Protein AF-A0A958RVF1-F1 (afdb_monomer_lite)

Radius of gyration: 13.08 Å; chains: 1; bounding box: 30×17×36 Å

Foldseek 3Di:
DLVDQDDCPDPVNVPPPDRCVSVCQVVPAPDWDADPPRPDIDGHHDDDDD

Secondary structure (DSSP, 8-state):
--SS---TTSGGGTT-SS--HHHHHHHHSSEEEEETTTTEEEEE------

Sequence (50 aa):
DFSNVPDPTAPENLEKPTGRGIFLMKNLADEVEFSDDGRKVELTFRLSGN

pLDDT: mean 89.66, std 7.98, range [57.69, 97.62]

Structure (mmCIF, N/CA/C/O backbone):
data_AF-A0A958RVF1-F1
#
_entry.id   AF-A0A958RVF1-F1
#
loop_
_atom_site.group_PDB
_atom_site.id
_atom_site.type_symbol
_atom_site.label_atom_id
_atom_site.label_alt_id
_atom_site.label_comp_id
_atom_s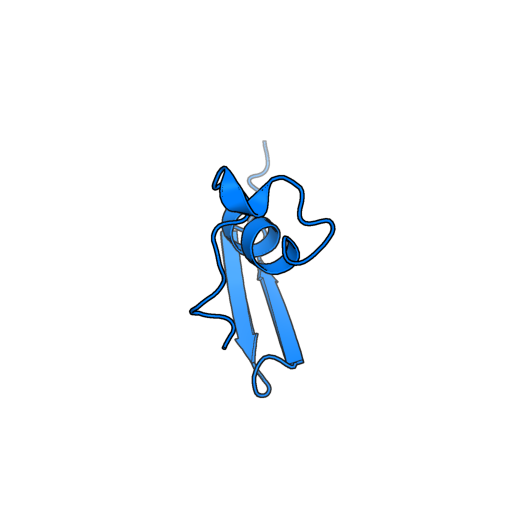ite.label_asym_id
_atom_site.label_entity_id
_atom_site.label_seq_id
_atom_site.pdbx_PDB_ins_code
_atom_site.Cartn_x
_atom_site.Cartn_y
_atom_site.Cartn_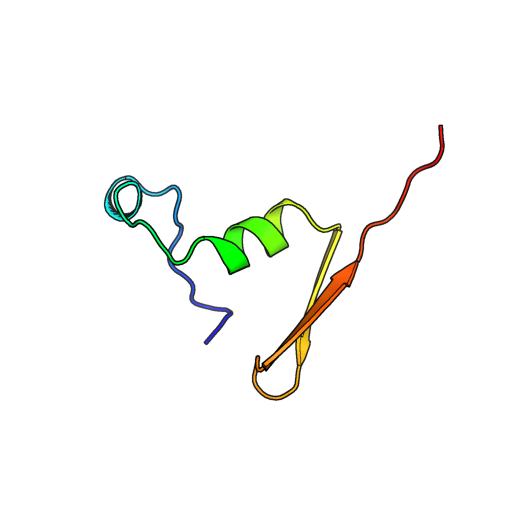z
_atom_site.occupancy
_atom_site.B_iso_or_equiv
_atom_site.auth_seq_id
_atom_site.auth_comp_id
_atom_site.auth_asym_id
_atom_site.auth_atom_id
_atom_site.pdbx_PDB_model_num
ATOM 1 N N . ASP A 1 1 ? -4.164 -7.585 -12.454 1.00 69.19 1 ASP A N 1
ATOM 2 C CA . ASP A 1 1 ? -4.590 -8.334 -11.263 1.00 69.19 1 ASP A CA 1
ATOM 3 C C . ASP A 1 1 ? -3.650 -8.005 -10.101 1.00 69.19 1 ASP A C 1
ATOM 5 O O . ASP A 1 1 ? -2.458 -8.261 -10.208 1.00 69.19 1 ASP A O 1
ATOM 9 N N . PHE A 1 2 ? -4.152 -7.357 -9.045 1.00 71.88 2 PHE A N 1
ATOM 10 C CA . PHE A 1 2 ? -3.375 -6.971 -7.849 1.00 71.88 2 PHE A CA 1
ATOM 11 C C . PHE A 1 2 ? -3.167 -8.138 -6.863 1.00 71.88 2 PHE A C 1
ATOM 13 O O . PHE A 1 2 ? -2.422 -8.014 -5.882 1.00 71.88 2 PHE A O 1
ATOM 20 N N . SER A 1 3 ? -3.815 -9.279 -7.114 1.00 75.31 3 SER A N 1
ATOM 21 C CA . SER A 1 3 ? -3.613 -10.511 -6.352 1.00 75.31 3 SER A CA 1
ATOM 22 C C . SER A 1 3 ? -2.387 -11.298 -6.826 1.00 75.31 3 SER A C 1
ATOM 24 O O . SER A 1 3 ? -1.735 -11.942 -6.009 1.00 75.31 3 SER A O 1
ATOM 26 N N . ASN A 1 4 ? -2.003 -11.160 -8.099 1.00 82.88 4 ASN A N 1
ATOM 27 C CA . ASN A 1 4 ? -0.922 -11.924 -8.721 1.00 82.88 4 ASN A CA 1
ATOM 28 C C . ASN A 1 4 ? 0.298 -11.042 -9.039 1.00 82.88 4 ASN A C 1
ATOM 30 O O . ASN A 1 4 ? 0.683 -10.852 -10.195 1.00 82.88 4 ASN A O 1
ATOM 34 N N . VAL A 1 5 ? 0.864 -10.432 -7.995 1.00 83.00 5 VAL A N 1
ATOM 35 C CA . VAL A 1 5 ? 2.031 -9.546 -8.107 1.00 83.00 5 VAL A CA 1
ATOM 36 C C . VAL A 1 5 ? 3.299 -10.344 -7.794 1.00 83.00 5 VAL A C 1
ATOM 38 O O . VAL A 1 5 ? 3.336 -10.995 -6.750 1.00 83.00 5 VAL A O 1
ATOM 41 N N . PRO A 1 6 ? 4.339 -10.288 -8.649 1.00 86.38 6 PRO A N 1
ATOM 42 C CA . PRO A 1 6 ? 5.615 -10.943 -8.379 1.00 86.38 6 PRO A CA 1
ATOM 43 C C . PRO A 1 6 ? 6.236 -10.444 -7.073 1.00 86.38 6 PRO A C 1
ATOM 45 O O . PRO A 1 6 ? 6.183 -9.247 -6.792 1.00 86.38 6 PRO A O 1
ATOM 48 N N . ASP A 1 7 ? 6.866 -11.339 -6.311 1.00 88.56 7 ASP A N 1
ATOM 49 C CA . ASP A 1 7 ? 7.584 -10.972 -5.091 1.00 88.56 7 ASP A CA 1
ATOM 50 C C . ASP A 1 7 ? 8.806 -10.097 -5.431 1.00 88.56 7 ASP A C 1
ATOM 52 O O . ASP A 1 7 ? 9.768 -10.595 -6.026 1.00 88.56 7 ASP A O 1
ATOM 56 N N . PRO A 1 8 ? 8.817 -8.801 -5.067 1.00 90.75 8 PRO A N 1
ATOM 57 C CA . PRO A 1 8 ? 9.935 -7.921 -5.384 1.00 90.75 8 PRO A CA 1
ATOM 58 C C . PRO A 1 8 ? 11.206 -8.229 -4.580 1.00 90.75 8 PRO A C 1
ATOM 60 O O . PRO A 1 8 ? 12.242 -7.629 -4.861 1.00 90.75 8 PRO A O 1
ATOM 63 N N . THR A 1 9 ? 11.141 -9.119 -3.584 1.00 89.94 9 THR A N 1
ATOM 64 C CA . THR A 1 9 ? 12.294 -9.550 -2.781 1.00 89.94 9 THR A CA 1
ATOM 65 C C . THR A 1 9 ? 12.992 -10.791 -3.341 1.00 89.94 9 THR A C 1
ATOM 67 O O . THR A 1 9 ? 14.110 -11.097 -2.925 1.00 89.94 9 THR A O 1
ATOM 70 N N . ALA A 1 10 ? 12.386 -11.466 -4.323 1.00 92.94 10 ALA A N 1
ATOM 71 C CA . ALA A 1 10 ? 13.007 -12.589 -5.014 1.00 92.94 10 ALA A CA 1
ATOM 72 C C . ALA A 1 10 ? 14.260 -12.136 -5.801 1.00 92.94 10 ALA A C 1
ATOM 74 O O . ALA A 1 10 ? 14.238 -11.039 -6.376 1.00 92.94 10 ALA A O 1
ATOM 75 N N . PRO A 1 11 ? 15.337 -12.950 -5.870 1.00 93.62 11 PRO A N 1
ATOM 76 C CA . PRO A 1 11 ? 16.600 -12.587 -6.523 1.00 93.62 11 PRO A CA 1
ATOM 77 C C . PRO A 1 11 ? 16.442 -12.021 -7.940 1.00 93.62 11 PRO A C 1
ATOM 79 O O . PRO A 1 11 ? 17.064 -11.022 -8.290 1.00 93.62 11 PRO A O 1
ATOM 82 N N . GLU A 1 12 ? 15.551 -12.610 -8.734 1.00 93.31 12 GLU A N 1
ATOM 83 C CA . GLU A 1 12 ? 15.236 -12.212 -10.108 1.00 93.31 12 GLU A CA 1
ATOM 84 C C . GLU A 1 12 ? 14.522 -10.851 -10.234 1.00 93.31 12 GLU A C 1
ATOM 86 O O . GLU A 1 12 ? 14.426 -10.293 -11.330 1.00 93.31 12 GLU A O 1
ATOM 91 N N . ASN A 1 13 ? 14.001 -10.305 -9.131 1.00 90.50 13 ASN A N 1
ATOM 92 C CA . ASN A 1 13 ? 13.261 -9.044 -9.092 1.00 90.50 13 ASN A CA 1
ATOM 93 C C . ASN A 1 13 ? 14.032 -7.912 -8.391 1.00 90.50 13 ASN A C 1
ATOM 95 O O . ASN A 1 13 ? 13.583 -6.765 -8.441 1.00 90.50 13 ASN A O 1
ATOM 99 N N . LEU A 1 14 ? 15.197 -8.191 -7.794 1.00 89.56 14 LEU A N 1
ATOM 100 C CA . LEU A 1 14 ? 15.962 -7.217 -7.001 1.00 89.56 14 LEU A CA 1
ATOM 101 C C . LEU A 1 14 ? 16.387 -5.978 -7.797 1.00 89.56 14 LEU A C 1
ATOM 103 O O . LEU A 1 14 ? 16.324 -4.862 -7.276 1.00 89.56 14 LEU A O 1
ATOM 107 N N . GLU A 1 15 ? 16.770 -6.161 -9.061 1.00 92.56 15 GLU A N 1
ATOM 108 C CA . GLU A 1 15 ? 17.194 -5.070 -9.948 1.00 92.56 15 GLU A CA 1
ATOM 109 C C . GLU A 1 15 ? 16.019 -4.332 -10.604 1.00 92.56 15 GLU A C 1
ATOM 111 O O . GLU A 1 15 ? 16.217 -3.312 -11.265 1.00 92.56 15 GLU A O 1
ATOM 116 N N . LYS A 1 16 ? 14.775 -4.801 -10.420 1.00 88.38 16 LYS A N 1
ATOM 117 C CA . LYS A 1 16 ? 13.610 -4.114 -10.984 1.00 88.38 16 LYS A CA 1
ATOM 118 C C . LYS A 1 16 ? 13.385 -2.794 -10.235 1.00 88.38 16 LYS A C 1
ATOM 120 O O . LYS A 1 16 ? 13.177 -2.808 -9.013 1.00 88.38 16 LYS A O 1
ATOM 125 N N . PRO A 1 17 ? 13.374 -1.651 -10.948 1.00 85.25 17 PRO A N 1
ATOM 126 C CA . PRO A 1 17 ? 13.244 -0.339 -10.320 1.00 85.25 17 PRO A CA 1
ATOM 127 C C . PRO A 1 17 ? 11.804 -0.015 -9.895 1.00 85.25 17 PRO A C 1
ATOM 129 O O . PRO A 1 17 ? 11.572 0.958 -9.185 1.00 85.25 17 PRO A O 1
ATOM 132 N N . THR A 1 18 ? 10.818 -0.804 -10.330 1.00 84.88 18 THR A N 1
ATOM 133 C CA . THR A 1 18 ? 9.386 -0.531 -10.145 1.00 84.88 18 THR A CA 1
ATOM 134 C C . THR A 1 18 ? 8.634 -1.767 -9.639 1.00 84.88 18 THR A C 1
ATOM 136 O O . THR A 1 18 ? 9.201 -2.849 -9.509 1.00 84.88 18 THR A O 1
ATOM 139 N N . GLY A 1 19 ? 7.344 -1.612 -9.315 1.00 84.44 19 GLY A N 1
ATOM 140 C CA . GLY A 1 19 ? 6.456 -2.734 -8.963 1.00 84.44 19 GLY A CA 1
ATOM 141 C C . GLY A 1 19 ? 6.388 -3.087 -7.475 1.00 84.44 19 GLY A C 1
ATOM 142 O O . GLY A 1 19 ? 5.718 -4.042 -7.100 1.00 84.44 19 GLY A O 1
ATOM 143 N N . ARG A 1 20 ? 7.026 -2.300 -6.603 1.00 91.38 20 ARG A N 1
ATOM 144 C CA . ARG A 1 20 ? 7.095 -2.597 -5.160 1.00 91.38 20 ARG A CA 1
ATOM 145 C C . ARG A 1 20 ? 5.899 -2.086 -4.357 1.00 91.38 20 ARG A C 1
ATOM 147 O O . ARG A 1 20 ? 5.731 -2.484 -3.213 1.00 91.38 20 ARG A O 1
ATOM 154 N N . GLY A 1 21 ? 5.058 -1.229 -4.939 1.00 91.69 21 GLY A N 1
ATOM 155 C CA . GLY A 1 21 ? 3.972 -0.554 -4.220 1.00 91.69 21 GLY A CA 1
ATOM 156 C C . GLY A 1 21 ? 3.018 -1.518 -3.511 1.00 91.69 21 GLY A C 1
ATOM 157 O O . GLY A 1 21 ? 2.790 -1.373 -2.317 1.00 91.69 21 GLY A O 1
ATOM 158 N N . ILE A 1 22 ? 2.514 -2.543 -4.210 1.00 91.94 22 ILE A N 1
ATOM 159 C CA . ILE A 1 22 ? 1.575 -3.518 -3.621 1.00 91.94 22 ILE A CA 1
ATOM 160 C C . ILE A 1 22 ? 2.238 -4.334 -2.509 1.00 91.94 22 ILE A C 1
ATOM 162 O O . ILE A 1 22 ? 1.613 -4.579 -1.481 1.00 91.94 22 ILE A O 1
ATOM 166 N N . PHE A 1 23 ? 3.504 -4.713 -2.690 1.00 91.81 23 PHE A N 1
ATOM 167 C CA . PHE A 1 23 ? 4.272 -5.388 -1.650 1.00 91.81 23 PHE A CA 1
ATOM 168 C C . PHE A 1 23 ? 4.409 -4.509 -0.404 1.00 91.81 23 PHE A C 1
ATOM 170 O O . PHE A 1 23 ? 4.118 -4.968 0.694 1.00 91.81 23 PHE A O 1
ATOM 177 N N . LEU A 1 24 ? 4.791 -3.241 -0.570 1.00 94.25 24 LEU A N 1
ATOM 178 C CA . LEU A 1 24 ? 4.929 -2.304 0.544 1.00 94.25 24 LEU A CA 1
ATOM 179 C C . LEU A 1 24 ? 3.596 -2.103 1.270 1.00 94.25 24 LEU A C 1
ATOM 181 O O . LEU A 1 24 ? 3.554 -2.223 2.486 1.00 94.25 24 LEU A O 1
ATOM 185 N N . MET A 1 25 ? 2.504 -1.872 0.537 1.00 94.88 25 MET A N 1
ATOM 186 C CA . MET A 1 25 ? 1.176 -1.690 1.131 1.00 94.88 25 MET A CA 1
ATOM 187 C C . MET A 1 25 ? 0.760 -2.906 1.969 1.00 94.88 25 MET A C 1
ATOM 189 O O . MET A 1 25 ? 0.384 -2.738 3.122 1.00 94.88 25 MET A O 1
ATOM 193 N N . LYS A 1 26 ? 0.909 -4.126 1.431 1.00 91.38 26 LYS A N 1
ATOM 194 C CA . LYS A 1 26 ? 0.559 -5.375 2.133 1.00 91.38 26 LYS A CA 1
ATOM 195 C C . LYS A 1 26 ? 1.431 -5.672 3.358 1.00 91.38 26 LYS A C 1
ATOM 197 O O . LYS A 1 26 ? 0.972 -6.377 4.245 1.00 91.38 26 LYS A O 1
ATOM 202 N N . ASN A 1 27 ? 2.681 -5.207 3.380 1.00 93.00 27 ASN A N 1
ATOM 203 C CA . ASN A 1 27 ? 3.610 -5.479 4.485 1.00 93.00 27 ASN A CA 1
ATOM 204 C C . ASN A 1 27 ? 3.620 -4.385 5.560 1.00 93.00 27 ASN A C 1
ATOM 206 O O . ASN A 1 27 ? 4.081 -4.645 6.667 1.00 93.00 27 ASN A O 1
ATOM 210 N N . LEU A 1 28 ? 3.193 -3.162 5.233 1.00 94.69 28 LEU A N 1
ATOM 211 C CA . LEU A 1 28 ? 3.297 -2.008 6.132 1.00 94.69 28 LEU A CA 1
ATOM 212 C C . LEU A 1 28 ? 1.960 -1.584 6.746 1.00 94.69 28 LEU A C 1
ATOM 214 O O . LEU A 1 28 ? 1.974 -1.009 7.830 1.00 94.69 28 LEU A O 1
ATOM 218 N N . ALA A 1 29 ? 0.838 -1.801 6.057 1.00 96.69 29 ALA A N 1
ATOM 219 C CA . ALA A 1 29 ? -0.490 -1.488 6.580 1.00 96.69 29 ALA A CA 1
ATOM 220 C C . ALA A 1 29 ? -1.091 -2.693 7.316 1.00 96.69 29 ALA A C 1
ATOM 222 O O . ALA A 1 29 ? -0.772 -3.838 6.999 1.00 96.69 29 ALA A O 1
ATOM 223 N N . ASP A 1 30 ? -1.991 -2.433 8.265 1.00 96.06 30 ASP A N 1
ATOM 224 C CA . ASP A 1 30 ? -2.725 -3.492 8.966 1.00 96.06 30 ASP A CA 1
ATOM 225 C C . ASP A 1 30 ? -3.795 -4.118 8.068 1.00 96.06 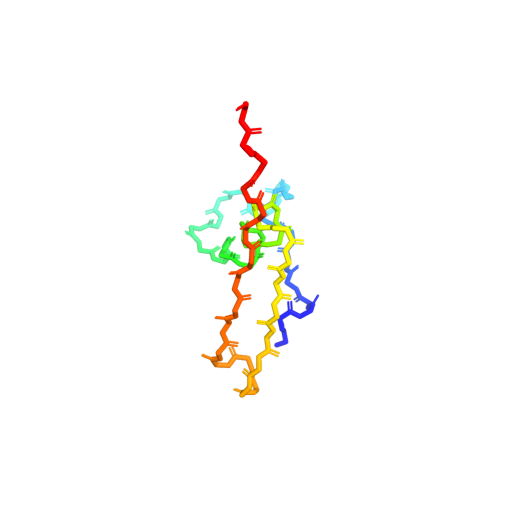30 ASP A C 1
ATOM 227 O O . ASP A 1 30 ? -4.021 -5.327 8.107 1.00 96.06 30 ASP A O 1
ATOM 231 N N . GLU A 1 31 ? -4.451 -3.293 7.247 1.00 96.62 31 GLU A N 1
ATOM 232 C CA . GLU A 1 31 ? -5.433 -3.731 6.255 1.00 96.62 31 GLU A CA 1
ATOM 233 C C . GLU A 1 31 ? -5.227 -2.984 4.932 1.00 96.62 31 GLU A C 1
ATOM 235 O O . GLU A 1 31 ? -4.824 -1.815 4.905 1.00 96.62 31 GLU A O 1
ATOM 240 N N . VAL A 1 32 ? -5.501 -3.681 3.827 1.00 95.38 32 VAL A N 1
ATOM 241 C CA . VAL A 1 32 ? -5.401 -3.158 2.461 1.00 95.38 32 VAL A CA 1
ATOM 242 C C . VAL A 1 32 ? -6.610 -3.629 1.666 1.00 95.38 32 VAL A C 1
ATOM 244 O O . VAL A 1 32 ? -6.771 -4.830 1.443 1.00 95.38 32 VAL A O 1
ATOM 247 N N . GLU A 1 33 ? -7.404 -2.688 1.167 1.00 95.69 33 GLU A N 1
ATOM 248 C CA . GLU A 1 33 ? -8.554 -2.975 0.311 1.00 95.69 33 GLU A CA 1
ATOM 249 C C . GLU A 1 33 ? -8.399 -2.335 -1.068 1.00 95.69 33 GLU A C 1
ATOM 251 O O . GLU A 1 33 ? -7.998 -1.179 -1.213 1.00 95.69 33 GLU A O 1
ATOM 256 N N . PHE A 1 34 ? -8.739 -3.104 -2.103 1.00 94.00 34 PHE A N 1
ATOM 257 C CA . PHE A 1 34 ? -8.760 -2.652 -3.491 1.00 94.00 34 PHE A CA 1
ATOM 258 C C . PHE A 1 34 ? -10.214 -2.575 -3.960 1.00 94.00 34 PHE A C 1
ATOM 260 O O . PHE A 1 34 ? -10.965 -3.539 -3.828 1.00 94.00 34 PHE A O 1
ATOM 267 N N . SER A 1 35 ? -10.606 -1.445 -4.543 1.00 94.88 35 SER A N 1
ATOM 268 C CA . SER A 1 35 ? -11.943 -1.226 -5.110 1.00 94.88 35 SER A CA 1
ATOM 269 C C . SER A 1 35 ? -11.859 -0.479 -6.445 1.00 94.88 35 SER A C 1
ATOM 271 O O . SER A 1 35 ? -10.766 -0.140 -6.905 1.00 94.88 35 SER A O 1
ATOM 273 N N . ASP A 1 36 ? -13.005 -0.279 -7.107 1.00 95.56 36 ASP A N 1
ATOM 274 C CA . ASP A 1 36 ? -13.090 0.348 -8.439 1.00 95.56 36 ASP A CA 1
ATOM 275 C C . ASP A 1 36 ? -12.146 -0.316 -9.462 1.00 95.56 36 ASP A C 1
ATOM 277 O O . ASP A 1 36 ? -11.285 0.324 -10.063 1.00 95.56 36 ASP A O 1
ATOM 281 N N . ASP A 1 37 ? -12.240 -1.647 -9.581 1.00 90.19 37 ASP A N 1
ATOM 282 C CA . ASP A 1 37 ? -11.395 -2.462 -10.472 1.00 90.19 37 ASP A CA 1
ATOM 283 C C . ASP A 1 37 ? -9.878 -2.237 -10.251 1.00 90.19 37 ASP A C 1
ATOM 285 O O . ASP A 1 37 ? -9.065 -2.195 -11.175 1.00 90.19 37 ASP A O 1
ATOM 289 N N . GLY A 1 38 ? -9.493 -2.024 -8.985 1.00 87.69 38 GLY A N 1
ATOM 290 C CA . GLY A 1 38 ? -8.113 -1.784 -8.560 1.00 87.69 38 GLY A CA 1
ATOM 291 C C . GLY A 1 38 ? -7.617 -0.347 -8.751 1.00 87.69 38 GLY A C 1
ATOM 292 O O . GLY A 1 38 ? -6.438 -0.084 -8.510 1.00 87.69 38 GLY A O 1
ATOM 293 N N . ARG A 1 39 ? -8.479 0.592 -9.166 1.00 92.19 39 ARG A N 1
ATOM 294 C CA . ARG A 1 39 ? -8.134 2.020 -9.315 1.00 92.19 39 ARG A CA 1
ATOM 295 C C . ARG A 1 39 ? -8.149 2.778 -7.995 1.00 92.19 39 ARG A C 1
ATOM 297 O O . ARG A 1 39 ? -7.540 3.843 -7.904 1.00 92.19 39 ARG A O 1
ATOM 304 N N . LYS A 1 40 ? -8.821 2.236 -6.979 1.00 95.25 40 LYS A N 1
ATOM 305 C CA . LYS A 1 40 ? -8.858 2.796 -5.632 1.00 95.25 40 LYS A CA 1
ATOM 306 C C . LYS A 1 40 ? -8.244 1.813 -4.643 1.00 95.25 40 LYS A C 1
ATOM 308 O O . LYS A 1 40 ? -8.564 0.626 -4.661 1.00 95.25 40 LYS A O 1
ATOM 313 N N . VAL A 1 41 ? -7.374 2.331 -3.779 1.00 95.06 41 VAL A N 1
ATOM 314 C CA . VAL A 1 41 ? -6.758 1.583 -2.681 1.00 95.06 41 VAL A CA 1
ATOM 315 C C . VAL A 1 41 ? -7.046 2.307 -1.378 1.00 95.06 41 VAL A C 1
ATOM 317 O O . VAL A 1 41 ? -6.851 3.520 -1.293 1.00 95.06 41 VAL A O 1
ATOM 320 N N . GLU A 1 42 ? -7.496 1.560 -0.379 1.00 97.25 42 GLU A N 1
ATOM 321 C CA . GLU A 1 42 ? -7.664 2.026 0.992 1.00 97.25 42 GLU A CA 1
ATOM 322 C C . GLU A 1 42 ? -6.675 1.283 1.897 1.00 97.25 42 GLU A C 1
ATOM 324 O O . GLU A 1 42 ? -6.509 0.068 1.784 1.00 97.25 42 GLU A O 1
ATOM 329 N N . LEU A 1 43 ? -5.963 2.039 2.737 1.00 97.62 43 LEU A N 1
ATOM 330 C CA . LEU A 1 43 ? -4.959 1.530 3.671 1.00 97.62 43 LEU A CA 1
ATOM 331 C C . LEU A 1 43 ? -5.386 1.891 5.089 1.00 97.62 43 LEU A C 1
ATOM 333 O O . LEU A 1 43 ? -5.614 3.068 5.381 1.00 97.62 43 LEU A O 1
ATOM 337 N N . THR A 1 44 ? -5.430 0.905 5.977 1.00 97.38 44 THR A N 1
ATOM 338 C CA . THR A 1 44 ? -5.762 1.116 7.388 1.00 97.38 44 THR A CA 1
ATOM 339 C C . THR A 1 44 ? -4.531 0.896 8.252 1.00 97.38 44 THR A C 1
ATOM 341 O O . THR A 1 44 ? -3.843 -0.115 8.125 1.00 97.38 44 THR A O 1
ATOM 344 N N . P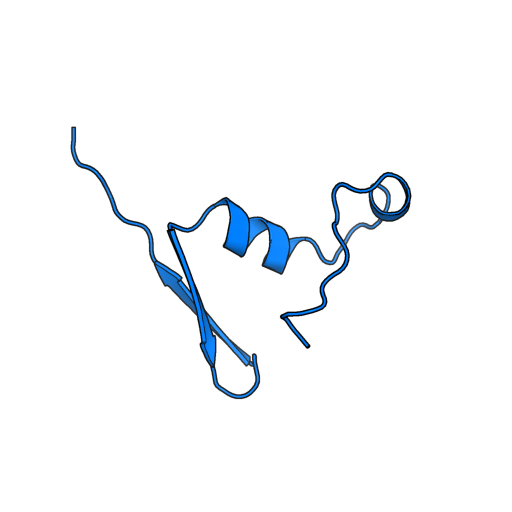HE A 1 45 ? -4.280 1.847 9.155 1.00 96.31 45 PHE A N 1
ATOM 345 C CA . PHE A 1 45 ? -3.219 1.780 10.158 1.00 96.31 45 PHE A CA 1
ATOM 346 C C . PHE A 1 45 ? -3.840 1.933 11.547 1.00 96.31 45 PHE A C 1
ATOM 348 O O . PHE A 1 45 ? -4.430 2.968 11.871 1.00 96.31 45 PHE A O 1
ATOM 355 N N . ARG A 1 46 ? -3.726 0.900 12.373 1.00 95.31 46 ARG A N 1
ATOM 356 C CA . ARG A 1 46 ? -4.199 0.864 13.752 1.00 95.31 46 ARG A CA 1
ATOM 357 C C . ARG A 1 46 ? -3.099 1.423 14.640 1.00 95.31 46 ARG A C 1
ATOM 359 O O . ARG A 1 46 ? 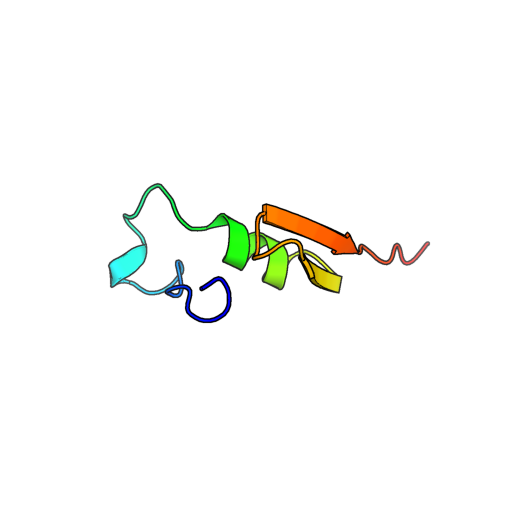-2.094 0.779 14.916 1.00 95.31 46 ARG A O 1
ATOM 366 N N . LEU A 1 47 ? -3.298 2.647 15.108 1.00 90.44 47 LEU A N 1
ATOM 367 C CA . LEU A 1 47 ? -2.371 3.269 16.042 1.00 90.44 47 LEU A CA 1
ATOM 368 C C . LEU A 1 47 ? -2.612 2.690 17.439 1.00 90.44 47 LEU A C 1
ATOM 370 O O . LEU A 1 47 ? -3.580 3.047 18.109 1.00 90.44 47 LEU A O 1
ATOM 374 N N . SER A 1 48 ? -1.737 1.799 17.894 1.00 82.62 48 SER A N 1
ATOM 375 C CA . SER A 1 48 ? -1.647 1.474 19.315 1.00 82.62 48 SER A CA 1
ATOM 376 C C . SER A 1 48 ? -0.980 2.648 20.035 1.00 82.62 48 SER A C 1
ATOM 378 O O . SER A 1 48 ? 0.202 2.916 19.823 1.00 82.62 48 SER A O 1
ATOM 380 N N . GLY A 1 49 ? -1.754 3.384 20.836 1.00 74.56 49 GLY A N 1
ATOM 381 C CA . GLY A 1 49 ? -1.219 4.407 21.733 1.00 74.56 49 GLY A CA 1
ATOM 382 C C . GLY A 1 49 ? -0.381 3.766 22.841 1.00 74.56 49 GLY A C 1
ATOM 383 O O . GLY A 1 49 ? -0.781 2.732 23.377 1.00 74.56 49 GLY A O 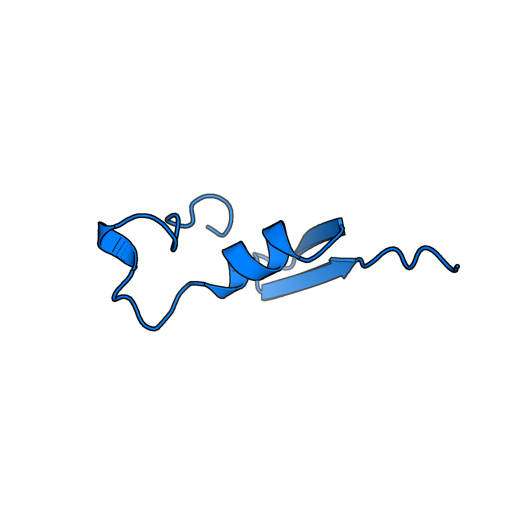1
ATOM 384 N N . ASN A 1 50 ? 0.772 4.369 23.141 1.00 57.69 50 ASN A N 1
ATOM 385 C CA . ASN A 1 50 ? 1.588 4.024 24.311 1.00 57.69 50 ASN A CA 1
ATOM 386 C C . ASN A 1 50 ? 0.909 4.451 25.615 1.00 57.69 50 ASN A C 1
ATOM 388 O O . ASN A 1 50 ? 0.267 5.527 25.609 1.00 57.69 50 ASN A O 1
#